Protein AF-A0A2C9KWP0-F1 (afdb_monomer_lite)

InterPro domains:
  IPR001156 Transferrin-like domain [PF00405] (3-80)
  IPR001156 Transferrin-like domain [PS51408] (1-96)

Structure (mmCIF, N/CA/C/O backbone):
data_AF-A0A2C9KWP0-F1
#
_entry.id   AF-A0A2C9KWP0-F1
#
loop_
_atom_site.group_PDB
_atom_site.id
_atom_site.type_symbol
_atom_site.label_atom_id
_atom_site.label_alt_id
_atom_site.label_comp_id
_atom_site.label_asym_id
_atom_site.label_entity_id
_atom_site.label_seq_id
_atom_site.pdbx_PDB_ins_code
_atom_site.Cartn_x
_atom_site.Cartn_y
_atom_site.Cartn_z
_atom_site.occupancy
_atom_site.B_iso_or_equiv
_atom_site.auth_seq_id
_atom_site.auth_comp_id
_atom_site.auth_asym_id
_atom_site.auth_atom_id
_atom_site.pdbx_PDB_model_num
ATOM 1 N N . MET A 1 1 ? 8.565 -6.484 3.759 1.00 54.53 1 MET A N 1
ATOM 2 C CA . MET A 1 1 ? 8.456 -6.547 5.239 1.00 54.53 1 MET A CA 1
ATOM 3 C C . MET A 1 1 ? 7.465 -5.528 5.817 1.00 54.53 1 MET A C 1
ATOM 5 O O . MET A 1 1 ? 6.828 -5.828 6.821 1.00 54.53 1 MET A O 1
ATOM 9 N N . LYS A 1 2 ? 7.307 -4.345 5.201 1.00 77.25 2 LYS A N 1
ATOM 10 C CA . LYS A 1 2 ? 6.485 -3.244 5.733 1.00 77.25 2 LYS A CA 1
ATOM 11 C C . LYS A 1 2 ? 4.968 -3.526 5.774 1.00 77.25 2 LYS A C 1
ATOM 13 O O . LYS A 1 2 ? 4.305 -3.024 6.674 1.00 77.25 2 LYS A O 1
ATOM 18 N N . CYS A 1 3 ? 4.422 -4.376 4.892 1.00 86.25 3 CYS A N 1
ATOM 19 C CA . CYS A 1 3 ? 2.985 -4.701 4.927 1.00 86.25 3 CYS A CA 1
ATOM 20 C C . CYS A 1 3 ? 2.569 -5.370 6.240 1.00 86.25 3 CYS A C 1
ATOM 22 O O . CYS A 1 3 ? 1.592 -4.961 6.854 1.00 86.25 3 CYS A O 1
ATOM 24 N N . ASN A 1 4 ? 3.343 -6.350 6.718 1.00 88.25 4 ASN A N 1
ATOM 25 C CA . ASN A 1 4 ? 3.010 -7.063 7.955 1.00 88.25 4 ASN A CA 1
ATOM 26 C C . ASN A 1 4 ? 2.976 -6.126 9.172 1.00 88.25 4 ASN A C 1
ATOM 28 O O . ASN A 1 4 ? 2.156 -6.311 10.068 1.00 88.25 4 ASN A O 1
ATOM 32 N N . GLN A 1 5 ? 3.847 -5.112 9.197 1.00 87.88 5 GLN A N 1
ATOM 33 C CA . GLN A 1 5 ? 3.851 -4.092 10.246 1.00 87.88 5 GLN A CA 1
ATOM 34 C C . GLN A 1 5 ? 2.607 -3.206 10.159 1.00 87.88 5 GLN A C 1
ATOM 36 O O . GLN A 1 5 ? 1.911 -3.044 11.158 1.00 87.88 5 GLN A O 1
ATOM 41 N N . LEU A 1 6 ? 2.289 -2.694 8.965 1.00 85.94 6 LEU A N 1
ATOM 42 C CA . LEU A 1 6 ? 1.092 -1.880 8.749 1.00 85.94 6 LEU A CA 1
ATOM 43 C C . LEU A 1 6 ? -0.189 -2.654 9.099 1.00 85.94 6 LEU A C 1
ATOM 45 O O . LEU A 1 6 ? -1.031 -2.135 9.825 1.00 85.94 6 LEU A O 1
ATOM 49 N N . LYS A 1 7 ? -0.296 -3.913 8.656 1.00 91.12 7 LYS A N 1
ATOM 50 C CA . LYS A 1 7 ? -1.390 -4.829 9.001 1.00 91.12 7 LYS A CA 1
ATOM 51 C C . LYS A 1 7 ? -1.572 -4.932 10.515 1.00 91.12 7 LYS A C 1
ATOM 53 O O . LYS A 1 7 ? -2.678 -4.733 11.004 1.00 91.12 7 LYS A O 1
ATOM 58 N N . ALA A 1 8 ? -0.500 -5.218 11.255 1.00 90.94 8 ALA A N 1
ATOM 59 C CA . ALA A 1 8 ? -0.580 -5.403 12.701 1.00 90.94 8 ALA A CA 1
ATOM 60 C C . ALA A 1 8 ? -1.041 -4.132 13.433 1.00 90.94 8 ALA A C 1
ATOM 62 O O . ALA A 1 8 ? -1.833 -4.215 14.368 1.00 90.94 8 ALA A O 1
ATOM 63 N N . GLU A 1 9 ? -0.567 -2.958 13.015 1.00 89.94 9 GLU A N 1
ATOM 64 C CA . GLU A 1 9 ? -0.968 -1.687 13.628 1.00 89.94 9 GLU A CA 1
ATOM 65 C C . GLU A 1 9 ? -2.411 -1.299 13.274 1.00 89.94 9 GLU A C 1
ATOM 67 O O . GLU A 1 9 ? -3.160 -0.867 14.151 1.00 89.94 9 GLU A O 1
ATOM 72 N N . LEU A 1 10 ? -2.840 -1.521 12.027 1.00 89.56 10 LEU A N 1
ATOM 73 C CA . LEU A 1 10 ? -4.225 -1.279 11.617 1.00 89.56 10 LEU A CA 1
ATOM 74 C C . LEU A 1 10 ? -5.203 -2.210 12.334 1.00 89.56 10 LEU A C 1
ATOM 76 O O . LEU A 1 10 ? -6.231 -1.741 12.816 1.00 89.56 10 LEU A O 1
ATOM 80 N N . GLN A 1 11 ? -4.871 -3.495 12.475 1.00 92.00 11 GLN A N 1
ATOM 81 C CA . GLN A 1 11 ? -5.703 -4.448 13.216 1.00 92.00 11 GLN A CA 1
ATOM 82 C C . GLN A 1 11 ? -5.880 -4.020 14.676 1.00 92.00 11 GLN A C 1
ATOM 84 O O . GLN A 1 11 ? -7.011 -3.911 15.146 1.00 92.00 11 GLN A O 1
ATOM 89 N N . LYS A 1 12 ? -4.790 -3.656 15.366 1.00 91.88 12 LYS A N 1
ATOM 90 C CA . LYS A 1 12 ? -4.869 -3.121 16.737 1.00 91.88 12 LYS A CA 1
ATOM 91 C C . LYS A 1 12 ? -5.746 -1.869 16.821 1.00 91.88 12 LYS A C 1
ATOM 93 O O . LYS A 1 12 ? -6.514 -1.722 17.770 1.00 91.88 12 LYS A O 1
ATOM 98 N N . ALA A 1 13 ? -5.635 -0.958 15.853 1.00 90.81 13 ALA A N 1
ATOM 99 C CA . ALA A 1 13 ? -6.426 0.270 15.830 1.00 90.81 13 ALA A CA 1
ATOM 100 C C . ALA A 1 13 ? -7.922 -0.005 15.609 1.00 90.81 13 ALA A C 1
ATOM 102 O O . ALA A 1 13 ? -8.761 0.621 16.261 1.00 90.81 13 ALA A O 1
ATOM 103 N N . VAL A 1 14 ? -8.254 -0.944 14.717 1.00 93.06 14 VAL A N 1
ATOM 104 C CA . VAL A 1 14 ? -9.634 -1.374 14.446 1.00 93.06 14 VAL A CA 1
ATOM 105 C C . VAL A 1 14 ? -10.246 -2.041 15.677 1.00 93.06 14 VAL A C 1
ATOM 107 O O . VAL A 1 14 ? -11.365 -1.706 16.059 1.00 93.06 14 VAL A O 1
ATOM 110 N N . GLU A 1 15 ? -9.504 -2.921 16.351 1.00 91.31 15 GLU A N 1
ATOM 111 C CA . GLU A 1 15 ? -9.961 -3.594 17.574 1.00 91.31 15 GLU A CA 1
ATOM 112 C C . GLU A 1 15 ? -10.191 -2.615 18.734 1.00 91.31 15 GLU A C 1
ATOM 114 O O . GLU A 1 15 ? -11.132 -2.771 19.513 1.00 91.31 15 GLU A O 1
ATOM 119 N N . ALA A 1 16 ? -9.354 -1.581 18.848 1.00 93.94 16 ALA A N 1
ATOM 120 C CA . ALA A 1 16 ? -9.441 -0.599 19.925 1.00 93.94 16 ALA A CA 1
ATOM 121 C C . ALA A 1 16 ? -10.531 0.469 19.711 1.00 93.94 16 ALA A C 1
ATOM 123 O O . ALA A 1 16 ? -10.918 1.142 20.670 1.00 93.94 16 ALA A O 1
ATOM 124 N N . ASN A 1 17 ? -11.020 0.662 18.480 1.00 94.75 17 ASN A N 1
ATOM 125 C CA . ASN A 1 17 ? -11.958 1.731 18.143 1.00 94.75 17 ASN A CA 1
ATOM 126 C C . ASN A 1 17 ? -13.155 1.213 17.336 1.00 94.75 17 ASN A C 1
ATOM 128 O O . ASN A 1 17 ? -13.077 0.990 16.129 1.00 94.75 17 ASN A O 1
ATOM 132 N N . THR A 1 18 ? -14.317 1.146 17.988 1.00 91.81 18 THR A N 1
ATOM 133 C CA . THR A 1 18 ? -15.573 0.684 17.378 1.00 91.81 18 THR A CA 1
ATOM 134 C C . THR A 1 18 ? -16.048 1.540 16.206 1.00 91.81 18 THR A C 1
ATOM 136 O O . THR A 1 18 ? -16.733 1.023 15.332 1.00 91.81 18 THR A O 1
ATOM 139 N N . THR A 1 19 ? -15.679 2.823 16.148 1.00 94.56 19 THR A N 1
ATOM 140 C CA . THR A 1 19 ? -15.993 3.690 14.997 1.00 94.56 19 THR A CA 1
ATOM 141 C C . THR A 1 19 ? -15.107 3.349 13.807 1.00 94.56 19 THR A C 1
ATOM 143 O O . THR A 1 19 ? -15.531 3.450 12.665 1.00 94.56 19 THR A O 1
ATOM 146 N N . LEU A 1 20 ? -13.869 2.927 14.058 1.00 91.75 20 LEU A N 1
ATOM 147 C CA . LEU A 1 20 ? -12.969 2.513 12.990 1.00 91.75 20 LEU A CA 1
ATOM 148 C C . LEU A 1 20 ? -13.392 1.157 12.413 1.00 91.75 20 LEU A C 1
ATOM 150 O O . LEU A 1 20 ? -13.360 0.975 11.201 1.00 91.75 20 LEU A O 1
ATOM 154 N N . ALA A 1 21 ? -13.886 0.257 13.266 1.00 90.44 21 ALA A N 1
ATOM 155 C CA . ALA A 1 21 ? -14.430 -1.037 12.863 1.00 90.44 21 ALA A CA 1
ATOM 156 C C . ALA A 1 21 ? -15.674 -0.956 11.957 1.00 90.44 21 ALA A C 1
ATOM 158 O O . ALA A 1 21 ? -16.004 -1.941 11.304 1.00 90.44 21 ALA A O 1
ATOM 159 N N . THR A 1 22 ? -16.374 0.185 11.894 1.00 92.69 22 THR A N 1
ATOM 160 C CA . THR A 1 22 ? -17.488 0.373 10.945 1.00 92.69 22 THR A CA 1
ATOM 161 C C . THR A 1 22 ? -17.050 0.921 9.587 1.00 92.69 22 THR A C 1
ATOM 163 O O . THR A 1 22 ? -17.850 0.903 8.654 1.00 92.69 22 THR A O 1
ATOM 166 N N . VAL A 1 23 ? -15.813 1.413 9.466 1.00 91.56 23 VAL A N 1
ATOM 167 C CA . VAL A 1 23 ? -15.299 2.079 8.255 1.00 91.56 23 VAL A CA 1
ATOM 168 C C . VAL A 1 23 ? -14.191 1.270 7.582 1.00 91.56 23 VAL A C 1
ATOM 170 O O . VAL A 1 23 ? -14.050 1.332 6.364 1.00 91.56 23 VAL A O 1
ATOM 173 N N . LEU A 1 24 ? -13.411 0.512 8.354 1.00 89.56 24 LEU A N 1
ATOM 174 C CA . LEU A 1 24 ? -12.311 -0.308 7.855 1.00 89.56 24 LEU A CA 1
ATOM 175 C C . LEU A 1 24 ? -12.654 -1.803 7.871 1.00 89.56 24 LEU A C 1
ATOM 177 O O . LEU A 1 24 ? -13.430 -2.248 8.721 1.00 89.56 24 LEU A O 1
ATOM 181 N N . PRO A 1 25 ? -12.052 -2.597 6.967 1.00 86.31 25 PRO A N 1
ATOM 182 C CA . PRO A 1 25 ? -12.175 -4.045 7.009 1.00 86.31 25 PRO A CA 1
ATOM 183 C C . PRO A 1 25 ? -11.561 -4.614 8.295 1.00 86.31 25 PRO A C 1
ATOM 185 O O . PRO A 1 25 ? -10.577 -4.103 8.829 1.00 86.31 25 PRO A O 1
ATOM 188 N N . ALA A 1 26 ? -12.157 -5.699 8.791 1.00 82.06 26 ALA A N 1
ATOM 189 C CA . ALA A 1 26 ? -11.683 -6.386 9.991 1.00 82.06 26 ALA A CA 1
ATOM 190 C C . ALA A 1 26 ? -10.464 -7.289 9.722 1.00 82.06 26 ALA A C 1
ATOM 192 O O . ALA A 1 26 ? -9.692 -7.572 10.636 1.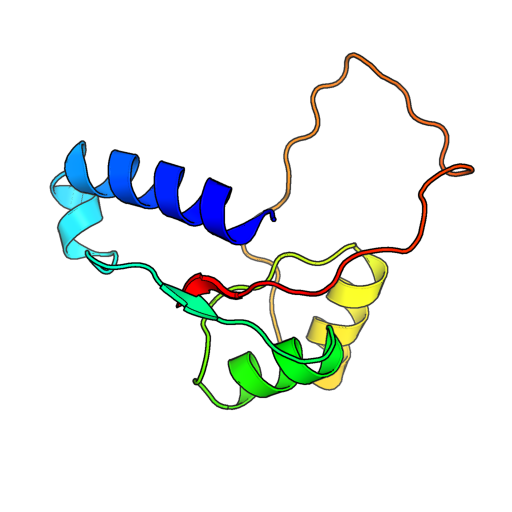00 82.06 26 ALA A O 1
ATOM 193 N N . ASP A 1 27 ? -10.287 -7.743 8.478 1.00 85.75 27 ASP A N 1
ATOM 194 C CA . ASP A 1 27 ? -9.183 -8.613 8.079 1.00 85.75 27 ASP A CA 1
ATOM 195 C C . ASP A 1 27 ? -8.384 -7.972 6.950 1.00 85.75 27 ASP A C 1
ATOM 197 O O . ASP A 1 27 ? -8.827 -7.940 5.807 1.00 85.75 27 ASP A O 1
ATOM 201 N N . PHE A 1 28 ? -7.203 -7.468 7.297 1.00 90.25 28 PHE A N 1
ATOM 202 C CA . PHE A 1 28 ? -6.242 -6.965 6.329 1.00 90.25 28 PHE A CA 1
ATOM 203 C C . PHE A 1 28 ? -5.335 -8.097 5.855 1.00 90.25 28 PHE A C 1
ATOM 205 O O . PHE A 1 28 ? -4.858 -8.894 6.666 1.00 90.25 28 PHE A O 1
ATOM 212 N N . GLN A 1 29 ? -5.008 -8.159 4.572 1.00 91.44 29 GLN A N 1
ATOM 213 C CA . GLN A 1 29 ? -4.181 -9.211 3.986 1.00 91.44 29 GLN A CA 1
ATOM 214 C C . GLN A 1 29 ? -2.951 -8.628 3.307 1.00 91.44 29 GLN A C 1
ATOM 216 O O . GLN A 1 29 ? -3.011 -7.575 2.686 1.00 91.44 29 GLN A O 1
ATOM 221 N N . CYS A 1 30 ? -1.821 -9.329 3.433 1.00 91.94 30 CYS A N 1
ATOM 222 C CA . CYS A 1 30 ? -0.611 -8.959 2.716 1.00 91.94 30 CYS A CA 1
ATOM 223 C C . CYS A 1 30 ? -0.514 -9.743 1.413 1.00 91.94 30 CYS A C 1
ATOM 225 O O . CYS A 1 30 ? -0.377 -10.966 1.444 1.00 91.94 30 CYS A O 1
ATOM 227 N N . ILE A 1 31 ? -0.556 -9.035 0.288 1.00 91.44 31 ILE A N 1
ATOM 228 C CA . ILE A 1 31 ? -0.409 -9.606 -1.052 1.00 91.44 31 ILE A CA 1
ATOM 229 C C . ILE A 1 31 ? 1.033 -9.390 -1.522 1.00 91.44 31 ILE A C 1
ATOM 231 O O . ILE A 1 31 ? 1.646 -8.354 -1.252 1.00 91.44 31 ILE A O 1
ATOM 235 N N . VAL A 1 32 ? 1.590 -10.401 -2.184 1.00 89.19 32 VAL A N 1
ATOM 236 C CA . VAL A 1 32 ? 2.950 -10.395 -2.735 1.00 89.19 32 VAL A CA 1
ATOM 237 C C . VAL A 1 32 ? 2.849 -10.453 -4.253 1.00 89.19 32 VAL A C 1
ATOM 239 O O . VAL A 1 32 ? 2.050 -11.225 -4.779 1.00 89.19 32 VAL A O 1
ATOM 242 N N . ALA A 1 33 ? 3.672 -9.661 -4.931 1.00 89.25 33 ALA A N 1
ATOM 243 C CA . ALA A 1 33 ? 3.887 -9.746 -6.369 1.00 89.25 33 ALA A CA 1
ATOM 244 C C . ALA A 1 33 ? 5.389 -9.843 -6.663 1.00 89.25 33 ALA A C 1
ATOM 246 O O . ALA A 1 33 ? 6.216 -9.654 -5.766 1.00 89.25 33 ALA A O 1
ATOM 247 N N . ASP A 1 34 ? 5.726 -10.127 -7.917 1.00 88.88 34 ASP A N 1
ATOM 248 C CA . ASP A 1 34 ? 7.112 -10.356 -8.336 1.00 88.88 34 ASP A CA 1
ATOM 249 C C . ASP A 1 34 ? 7.975 -9.089 -8.223 1.00 88.88 34 ASP A C 1
ATOM 251 O O . ASP A 1 34 ? 9.152 -9.152 -7.865 1.00 88.88 34 ASP A O 1
ATOM 255 N N . ASP A 1 35 ? 7.378 -7.922 -8.467 1.00 88.56 35 ASP A N 1
ATOM 256 C CA . ASP A 1 35 ? 8.044 -6.626 -8.409 1.00 88.56 35 ASP A CA 1
ATOM 257 C C . ASP A 1 35 ? 7.058 -5.483 -8.091 1.00 88.56 35 ASP A C 1
ATOM 259 O O . ASP A 1 35 ? 5.856 -5.687 -7.893 1.00 88.56 35 ASP A O 1
ATOM 263 N N . VAL A 1 36 ? 7.579 -4.256 -7.998 1.00 90.44 36 VAL A N 1
ATOM 264 C CA . VAL A 1 36 ? 6.778 -3.071 -7.659 1.00 90.44 36 VAL A CA 1
ATOM 265 C C . VAL A 1 36 ? 5.762 -2.726 -8.745 1.00 90.44 36 VAL A C 1
ATOM 267 O O . VAL A 1 36 ? 4.638 -2.380 -8.403 1.00 90.44 36 VAL A O 1
ATOM 270 N N . PHE A 1 37 ? 6.114 -2.820 -10.027 1.00 93.12 37 PHE A N 1
ATOM 271 C CA . PHE A 1 37 ? 5.195 -2.529 -11.128 1.00 93.12 37 PHE A CA 1
ATOM 272 C C . PHE A 1 37 ? 4.058 -3.546 -11.162 1.00 93.12 37 PHE A C 1
ATOM 274 O O . PHE A 1 37 ? 2.899 -3.148 -11.232 1.00 93.12 37 PHE A O 1
ATOM 281 N N . SER A 1 38 ? 4.375 -4.826 -10.955 1.00 94.00 38 SER A N 1
ATOM 282 C CA . SER A 1 38 ? 3.364 -5.868 -10.755 1.00 94.00 38 SER A CA 1
ATOM 283 C C . SER A 1 38 ? 2.429 -5.535 -9.582 1.00 94.00 38 SER A C 1
ATOM 285 O O . SER A 1 38 ? 1.221 -5.744 -9.660 1.00 94.00 38 SER A O 1
ATOM 287 N N . CYS A 1 39 ? 2.942 -4.944 -8.496 1.00 93.00 39 CYS A N 1
ATOM 288 C CA . CYS A 1 39 ? 2.081 -4.477 -7.410 1.00 93.00 39 CYS A CA 1
ATOM 289 C C . CYS A 1 39 ? 1.181 -3.292 -7.805 1.00 93.00 39 CYS A C 1
ATOM 291 O O . CYS A 1 39 ? 0.053 -3.206 -7.319 1.00 93.00 39 CYS A O 1
ATOM 293 N N . LEU A 1 40 ? 1.661 -2.377 -8.656 1.00 94.38 40 LEU A N 1
ATOM 294 C CA . LEU A 1 40 ? 0.851 -1.263 -9.158 1.00 94.38 40 LEU A CA 1
ATOM 295 C C . LEU A 1 40 ? -0.311 -1.777 -10.018 1.00 94.38 40 LEU A C 1
ATOM 297 O O . LEU A 1 40 ? -1.447 -1.347 -9.836 1.00 94.38 40 LEU A O 1
ATOM 301 N N . GLU A 1 41 ? -0.045 -2.748 -10.892 1.00 95.00 41 GLU A N 1
ATOM 302 C CA . GLU A 1 41 ? -1.069 -3.401 -11.717 1.00 95.00 41 GLU A CA 1
ATOM 303 C C . GLU A 1 41 ? -2.127 -4.122 -10.865 1.00 95.00 41 GLU A C 1
ATOM 305 O O . GLU A 1 41 ? -3.318 -4.093 -11.182 1.00 95.00 41 GLU A O 1
ATOM 310 N N . LEU A 1 42 ? -1.728 -4.740 -9.746 1.00 95.56 42 LEU A N 1
ATOM 311 C CA . LEU A 1 42 ? -2.676 -5.361 -8.815 1.00 95.56 42 LEU A CA 1
ATOM 312 C C . LEU A 1 42 ? -3.613 -4.340 -8.161 1.00 95.56 42 LEU A C 1
ATOM 314 O O . LEU A 1 42 ? -4.787 -4.648 -7.981 1.00 95.56 42 LEU A O 1
ATOM 318 N N . ILE A 1 43 ? -3.140 -3.136 -7.831 1.00 95.12 43 ILE A N 1
ATOM 319 C CA . ILE A 1 43 ? -4.023 -2.079 -7.311 1.00 95.12 43 ILE A CA 1
ATOM 320 C C . ILE A 1 43 ? -4.930 -1.539 -8.416 1.00 95.12 43 ILE A C 1
ATOM 322 O O . ILE A 1 43 ? -6.128 -1.397 -8.206 1.00 95.12 43 ILE A O 1
ATOM 326 N N . GLU A 1 44 ? -4.389 -1.281 -9.608 1.00 95.06 44 GLU A N 1
ATOM 327 C CA . GLU A 1 44 ? -5.181 -0.787 -10.743 1.00 95.06 44 GLU A CA 1
ATOM 328 C C . GLU A 1 44 ? -6.293 -1.767 -11.157 1.00 95.06 44 GLU A C 1
ATOM 330 O O . GLU A 1 44 ? -7.340 -1.353 -11.650 1.00 95.06 44 GLU A O 1
ATOM 335 N N . SER A 1 45 ? -6.085 -3.067 -10.929 1.00 95.69 45 SER A N 1
ATOM 336 C CA . SER A 1 45 ? -7.062 -4.128 -11.198 1.00 95.69 45 SER A CA 1
ATOM 337 C C . SER A 1 45 ? -7.959 -4.494 -10.003 1.00 95.69 45 SER A C 1
ATOM 339 O O . SER A 1 45 ? -8.605 -5.543 -10.041 1.00 95.69 45 SER A O 1
ATOM 341 N N . ASP A 1 46 ? -8.006 -3.668 -8.949 1.00 94.25 46 ASP A N 1
ATOM 342 C CA . ASP A 1 46 ? -8.791 -3.891 -7.718 1.00 94.25 46 ASP A CA 1
ATOM 343 C C . ASP A 1 46 ? -8.470 -5.230 -7.009 1.00 94.25 46 ASP A C 1
ATOM 345 O O . ASP A 1 46 ? -9.295 -5.849 -6.315 1.00 94.25 46 ASP A O 1
ATOM 349 N N . GLN A 1 47 ? -7.244 -5.726 -7.195 1.00 94.31 47 GLN A N 1
ATOM 350 C CA . GLN A 1 47 ? -6.739 -6.931 -6.542 1.00 94.31 47 GLN A CA 1
ATOM 351 C C . GLN A 1 47 ? -5.988 -6.637 -5.239 1.00 94.31 47 GLN A C 1
ATOM 353 O O . GLN A 1 47 ? -5.820 -7.561 -4.440 1.00 94.31 47 GLN A O 1
ATOM 358 N N . ALA A 1 48 ? -5.600 -5.385 -4.998 1.00 94.00 48 ALA A N 1
ATOM 359 C CA . ALA A 1 48 ? -5.014 -4.878 -3.761 1.00 94.00 48 ALA A CA 1
ATOM 360 C C . ALA A 1 48 ? -5.394 -3.402 -3.542 1.00 94.00 48 ALA A C 1
ATOM 362 O O . ALA A 1 48 ? -5.756 -2.728 -4.498 1.00 94.00 48 ALA A O 1
ATOM 363 N N . ASP A 1 49 ? -5.262 -2.887 -2.316 1.00 91.88 49 ASP A N 1
ATOM 364 C CA . ASP A 1 49 ? -5.743 -1.540 -1.968 1.00 91.88 49 ASP A CA 1
ATOM 365 C C . ASP A 1 49 ? -4.616 -0.547 -1.667 1.00 91.88 49 ASP A C 1
ATOM 367 O O . ASP A 1 49 ? -4.713 0.632 -2.005 1.00 91.88 49 ASP A O 1
ATOM 371 N N . LEU A 1 50 ? -3.534 -0.995 -1.019 1.00 91.12 50 LEU A N 1
ATOM 372 C CA . LEU A 1 50 ? -2.448 -0.111 -0.588 1.00 91.12 50 LEU A CA 1
ATOM 373 C C . LEU A 1 50 ? -1.077 -0.684 -0.910 1.00 91.12 50 LEU A C 1
ATOM 375 O O . LEU A 1 50 ? -0.775 -1.829 -0.585 1.00 91.12 50 LEU A O 1
ATOM 379 N N . ILE A 1 51 ? -0.200 0.175 -1.420 1.00 91.44 51 ILE A N 1
ATOM 380 C CA . ILE A 1 51 ? 1.239 -0.057 -1.511 1.00 91.44 51 ILE A CA 1
ATOM 381 C C . ILE A 1 51 ? 1.985 1.087 -0.836 1.00 91.44 51 ILE A C 1
ATOM 383 O O . ILE A 1 51 ? 1.547 2.236 -0.845 1.00 91.44 51 ILE A O 1
ATOM 387 N N . ASN A 1 52 ? 3.145 0.771 -0.277 1.00 89.31 52 ASN A N 1
ATOM 388 C CA . ASN A 1 52 ? 4.098 1.770 0.163 1.00 89.31 52 ASN A CA 1
ATOM 389 C C . ASN A 1 52 ? 5.187 1.949 -0.902 1.00 89.31 52 ASN A C 1
ATOM 391 O O . ASN A 1 52 ? 5.791 0.961 -1.322 1.00 89.31 52 ASN A O 1
ATOM 395 N N . LEU A 1 53 ? 5.419 3.188 -1.332 1.00 89.81 53 LEU A N 1
ATOM 396 C CA . LEU A 1 53 ? 6.333 3.535 -2.420 1.00 89.81 53 LEU A CA 1
ATOM 397 C C . LEU A 1 53 ? 7.244 4.686 -2.008 1.00 89.81 53 LEU A C 1
ATOM 399 O O . LEU A 1 53 ? 6.796 5.652 -1.391 1.00 89.81 53 LEU A O 1
ATOM 403 N N . ASP A 1 54 ? 8.494 4.628 -2.459 1.00 88.50 54 ASP A N 1
ATOM 404 C CA . ASP A 1 54 ? 9.380 5.789 -2.438 1.00 88.50 54 ASP A CA 1
ATOM 405 C C . ASP A 1 54 ? 8.873 6.875 -3.399 1.00 88.50 54 ASP A C 1
ATOM 407 O O . ASP A 1 54 ? 8.130 6.609 -4.347 1.00 88.50 54 ASP A O 1
ATOM 411 N N . SER A 1 55 ? 9.314 8.116 -3.199 1.00 88.50 55 SER A N 1
ATOM 412 C CA . SER A 1 55 ? 8.797 9.288 -3.923 1.00 88.50 55 SER A CA 1
ATOM 413 C C . SER A 1 55 ? 8.890 9.182 -5.453 1.00 88.50 55 SER A C 1
ATOM 415 O O . SER A 1 55 ? 7.966 9.602 -6.151 1.00 88.50 55 SER A O 1
ATOM 417 N N . GLY A 1 56 ? 9.960 8.586 -5.991 1.00 90.69 56 GLY A N 1
ATOM 418 C CA . GLY A 1 56 ? 10.121 8.376 -7.435 1.00 90.69 56 GLY A CA 1
ATOM 419 C C . GLY A 1 56 ? 9.089 7.404 -8.017 1.00 90.69 56 GLY A C 1
ATOM 420 O O . GLY A 1 56 ? 8.477 7.685 -9.050 1.00 90.69 56 GLY A O 1
ATOM 421 N N . LEU A 1 57 ? 8.843 6.293 -7.319 1.00 92.38 57 LEU A N 1
ATOM 422 C CA . LEU A 1 57 ? 7.830 5.308 -7.703 1.00 92.38 57 LEU A CA 1
ATOM 423 C C . LEU A 1 57 ? 6.412 5.832 -7.452 1.00 92.38 57 LEU A C 1
ATOM 425 O O . LEU A 1 57 ? 5.525 5.574 -8.257 1.00 92.38 57 LEU A O 1
ATOM 429 N N . GLY A 1 58 ? 6.204 6.638 -6.407 1.00 92.19 58 GLY A N 1
ATOM 430 C CA . GLY A 1 58 ? 4.940 7.331 -6.159 1.00 92.19 58 GLY A CA 1
ATOM 431 C C . GLY A 1 58 ? 4.576 8.311 -7.279 1.00 92.19 58 GLY A C 1
ATOM 432 O O . GLY A 1 58 ? 3.431 8.341 -7.728 1.00 92.19 58 GLY A O 1
ATOM 433 N N . TYR A 1 59 ? 5.553 9.064 -7.800 1.00 93.25 59 TYR A N 1
ATOM 434 C CA . TYR A 1 59 ? 5.347 9.908 -8.982 1.00 93.25 59 TYR A CA 1
ATOM 435 C C . TYR A 1 59 ? 4.956 9.077 -10.211 1.00 93.25 59 TYR A C 1
ATOM 437 O O . TYR A 1 59 ? 4.019 9.435 -10.926 1.00 93.25 59 TYR A O 1
ATOM 445 N N . PHE A 1 60 ? 5.650 7.961 -10.452 1.00 95.31 60 PHE A N 1
ATOM 446 C CA . PHE A 1 60 ? 5.320 7.054 -11.550 1.00 95.31 60 PHE A CA 1
ATOM 447 C C . PHE A 1 60 ? 3.903 6.481 -11.408 1.00 95.31 60 PHE A C 1
ATOM 449 O O . PHE A 1 60 ? 3.121 6.565 -12.354 1.00 95.31 60 PHE A O 1
ATOM 456 N N . ALA A 1 61 ? 3.545 5.988 -10.221 1.00 95.75 61 ALA A N 1
ATOM 457 C CA . ALA A 1 61 ? 2.228 5.440 -9.911 1.00 95.75 61 ALA A CA 1
ATOM 458 C C . ALA A 1 61 ? 1.105 6.456 -10.169 1.00 95.75 61 ALA A C 1
ATOM 460 O O . ALA A 1 61 ? 0.113 6.134 -10.821 1.00 95.75 61 ALA A O 1
ATOM 461 N N . GLY A 1 62 ? 1.285 7.713 -9.753 1.00 95.44 62 GLY A N 1
ATOM 462 C CA . GLY A 1 62 ? 0.312 8.768 -10.042 1.00 95.44 62 GLY A CA 1
ATOM 463 C C . GLY A 1 62 ? 0.222 9.136 -11.524 1.00 95.44 62 GLY A C 1
ATOM 464 O O . GLY A 1 62 ? -0.855 9.464 -12.013 1.00 95.44 62 GLY A O 1
ATOM 465 N N . ARG A 1 63 ? 1.335 9.065 -12.264 1.00 96.56 63 ARG A N 1
ATOM 466 C CA . ARG A 1 63 ? 1.381 9.416 -13.693 1.00 96.56 63 ARG A CA 1
ATOM 467 C C . ARG A 1 63 ? 0.858 8.326 -14.622 1.00 96.56 63 ARG A C 1
ATOM 469 O O . ARG A 1 63 ? 0.308 8.684 -15.659 1.00 96.56 63 ARG A O 1
ATOM 476 N N . GLN A 1 64 ? 1.093 7.055 -14.303 1.00 96.56 64 GLN A N 1
ATOM 477 C CA . GLN A 1 64 ? 0.782 5.924 -15.186 1.00 96.56 64 GLN A CA 1
ATOM 478 C C . GLN A 1 64 ? -0.443 5.129 -14.734 1.00 96.56 64 GLN A C 1
ATOM 480 O O . GLN A 1 64 ? -1.168 4.634 -15.585 1.00 96.56 64 GLN A O 1
ATOM 485 N N . HIS A 1 65 ? -0.710 5.070 -13.426 1.00 95.25 65 HIS A N 1
ATOM 486 C CA . HIS A 1 65 ? -1.792 4.262 -12.850 1.00 95.25 65 HIS A CA 1
ATOM 487 C C . HIS A 1 65 ? -2.856 5.110 -12.130 1.00 95.25 65 HIS A C 1
ATOM 489 O O . HIS A 1 65 ? -3.697 4.578 -11.414 1.00 95.25 65 HIS A O 1
ATOM 495 N N . ASN A 1 66 ? -2.815 6.444 -12.276 1.00 94.69 66 ASN A N 1
ATOM 496 C CA . ASN A 1 66 ? -3.735 7.400 -11.634 1.00 94.69 66 ASN A CA 1
ATOM 497 C C . ASN A 1 66 ? -3.876 7.230 -10.108 1.00 94.69 66 ASN A C 1
ATOM 499 O O . ASN A 1 66 ? -4.894 7.601 -9.521 1.00 94.69 66 ASN A O 1
ATOM 503 N N . MET A 1 67 ? -2.852 6.686 -9.451 1.00 95.19 67 MET A N 1
ATOM 504 C CA . MET A 1 67 ? -2.862 6.494 -8.004 1.00 95.19 67 MET A CA 1
ATOM 505 C C . MET A 1 67 ? -2.631 7.813 -7.267 1.00 95.19 67 MET A C 1
ATOM 507 O O . MET A 1 67 ? -1.936 8.708 -7.752 1.00 95.19 67 MET A O 1
ATOM 511 N N . MET A 1 68 ? -3.167 7.924 -6.051 1.00 93.56 68 MET A N 1
ATOM 512 C CA . MET A 1 68 ? -2.958 9.090 -5.194 1.00 93.56 68 MET A CA 1
ATOM 513 C C . MET A 1 68 ? -2.300 8.696 -3.868 1.00 93.56 68 MET A C 1
ATOM 515 O O . MET A 1 68 ? -2.740 7.737 -3.234 1.00 93.56 68 MET A O 1
ATOM 519 N N . PRO A 1 69 ? -1.280 9.440 -3.402 1.00 90.56 69 PRO A N 1
ATOM 520 C CA . PRO A 1 69 ? -0.716 9.221 -2.079 1.00 90.56 69 PRO A CA 1
ATOM 521 C C . PRO A 1 69 ? -1.718 9.660 -1.002 1.00 90.56 69 PRO A C 1
ATOM 523 O O . PRO A 1 69 ? -2.122 10.822 -0.963 1.00 90.56 69 PRO A O 1
ATOM 526 N N . ILE A 1 70 ? -2.100 8.740 -0.112 1.00 91.25 70 ILE A N 1
ATOM 527 C CA . ILE A 1 70 ? -3.034 9.015 0.999 1.00 91.25 70 ILE A CA 1
ATOM 528 C C . ILE A 1 70 ? -2.349 9.085 2.372 1.00 91.25 70 ILE A C 1
ATOM 530 O O . ILE A 1 70 ? -2.919 9.611 3.325 1.00 91.25 70 ILE A O 1
ATOM 534 N N . MET A 1 71 ? -1.130 8.553 2.483 1.00 88.12 71 MET A N 1
ATOM 535 C CA . MET A 1 71 ? -0.337 8.483 3.712 1.00 88.12 71 MET A CA 1
ATOM 536 C C . MET A 1 71 ? 1.153 8.629 3.381 1.00 88.12 71 MET A C 1
ATOM 538 O O . MET A 1 71 ? 1.575 8.325 2.267 1.00 88.12 71 MET A O 1
ATOM 542 N N . ALA A 1 72 ? 1.948 9.078 4.354 1.00 86.38 72 ALA A N 1
ATOM 543 C CA . ALA A 1 72 ? 3.400 9.191 4.242 1.00 86.38 72 ALA A CA 1
ATOM 544 C C . ALA A 1 72 ? 4.083 8.519 5.438 1.00 86.38 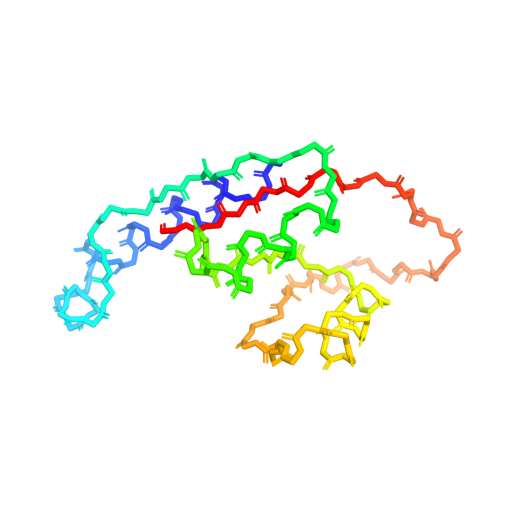72 ALA A C 1
ATOM 546 O O . ALA A 1 72 ? 3.578 8.579 6.563 1.00 86.38 72 ALA A O 1
ATOM 547 N N . GLU A 1 73 ? 5.243 7.902 5.204 1.00 82.88 73 GLU A N 1
ATOM 548 C CA . GLU A 1 73 ? 6.070 7.373 6.286 1.00 82.88 73 GLU A CA 1
ATOM 549 C C . GLU A 1 73 ? 6.581 8.521 7.162 1.00 82.88 73 GLU A C 1
ATOM 551 O O . GLU A 1 73 ? 7.138 9.508 6.676 1.00 82.88 73 GLU A O 1
ATOM 556 N N . LYS A 1 74 ? 6.408 8.390 8.477 1.00 81.75 74 LYS A N 1
ATOM 557 C CA . LYS A 1 74 ? 7.023 9.299 9.439 1.00 81.75 74 LYS A CA 1
ATOM 558 C C . LYS A 1 74 ? 8.376 8.731 9.856 1.00 81.75 74 LYS A C 1
ATOM 560 O O . LYS A 1 74 ? 8.430 7.806 10.662 1.00 81.75 74 LYS A O 1
ATOM 565 N N . TYR A 1 75 ? 9.453 9.308 9.338 1.00 79.06 75 TYR A N 1
ATOM 566 C CA . TYR A 1 75 ? 10.807 9.022 9.810 1.00 79.06 75 TYR A CA 1
ATOM 567 C C . TYR A 1 75 ? 11.105 9.834 11.075 1.00 79.06 75 TYR A C 1
ATOM 569 O O . TYR A 1 75 ? 10.749 11.011 11.161 1.00 79.06 75 TYR A O 1
ATOM 577 N N . ASP A 1 76 ? 11.733 9.211 12.072 1.00 78.31 76 ASP A N 1
ATOM 578 C CA . ASP A 1 76 ? 12.132 9.914 13.291 1.00 78.31 76 ASP A CA 1
ATOM 579 C C . ASP A 1 76 ? 13.363 10.796 13.015 1.00 78.31 76 ASP A C 1
ATOM 581 O O . ASP A 1 76 ? 14.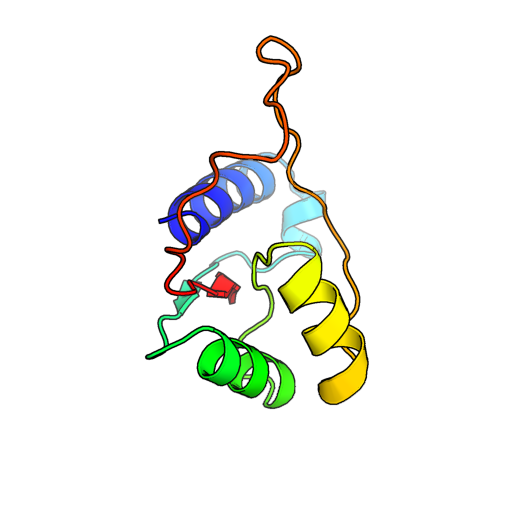325 10.373 12.372 1.00 78.31 76 ASP A O 1
ATOM 585 N N . THR A 1 77 ? 13.345 12.045 13.481 1.00 57.97 77 THR A N 1
ATOM 586 C CA . THR A 1 77 ? 14.280 13.107 13.051 1.00 57.97 77 THR A CA 1
ATOM 587 C C . THR A 1 77 ? 15.692 13.000 13.642 1.00 57.97 77 THR A C 1
ATOM 589 O O . THR A 1 77 ? 16.495 13.918 13.491 1.00 57.97 77 THR A O 1
ATOM 592 N N . ALA A 1 78 ? 16.028 11.900 14.320 1.00 55.25 78 ALA A N 1
ATOM 593 C CA . ALA A 1 78 ? 17.324 11.719 14.982 1.00 55.25 78 ALA A CA 1
ATOM 594 C C . ALA A 1 78 ? 18.477 11.349 14.028 1.00 55.25 78 ALA A C 1
ATOM 596 O O . ALA A 1 78 ? 19.620 11.225 14.460 1.00 55.25 78 ALA A O 1
ATOM 597 N N . SER A 1 79 ? 18.207 11.202 12.732 1.00 48.59 79 SER A N 1
ATOM 5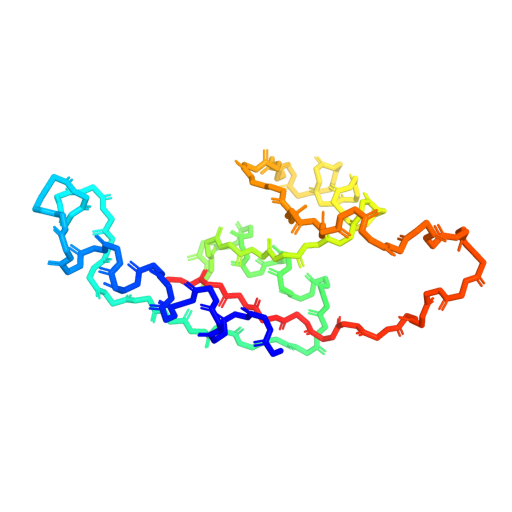98 C CA . SER A 1 79 ? 19.246 10.987 11.727 1.00 48.59 79 SER A CA 1
ATOM 599 C C . SER A 1 79 ? 18.954 11.840 10.499 1.00 48.59 79 SER A C 1
ATOM 601 O O . SER A 1 79 ? 18.101 11.525 9.675 1.00 48.59 79 SER A O 1
ATOM 603 N N . GLN A 1 80 ? 19.662 12.966 10.406 1.00 49.19 80 GLN A N 1
ATOM 604 C CA . GLN A 1 80 ? 19.867 13.679 9.150 1.00 49.19 80 GLN A CA 1
ATOM 605 C C . GLN A 1 80 ? 20.602 12.727 8.199 1.00 49.19 80 GLN A C 1
ATOM 607 O O . GLN A 1 80 ? 21.829 12.694 8.166 1.00 49.19 80 GLN A O 1
ATOM 612 N N . PHE A 1 81 ? 19.856 11.900 7.473 1.00 49.06 81 PHE A N 1
ATOM 613 C CA . PHE A 1 81 ? 20.397 11.148 6.354 1.00 49.06 81 PHE A CA 1
ATOM 614 C C . PHE A 1 81 ? 20.537 12.106 5.167 1.00 49.06 81 PHE A C 1
ATOM 616 O O . PHE A 1 81 ? 19.549 12.613 4.635 1.00 49.06 81 PHE A O 1
ATOM 623 N N . HIS A 1 82 ? 21.785 12.388 4.793 1.00 47.03 82 HIS A N 1
ATOM 624 C CA . HIS A 1 82 ? 22.129 12.951 3.492 1.00 47.03 82 HIS A CA 1
ATOM 625 C C . HIS A 1 82 ? 21.731 11.950 2.393 1.00 47.03 82 HIS A C 1
ATOM 627 O O . HIS A 1 82 ? 21.867 10.742 2.569 1.00 47.03 82 HIS A O 1
ATOM 633 N N . CYS A 1 83 ? 21.218 12.451 1.269 1.00 49.62 83 CYS A N 1
ATOM 634 C CA . CYS A 1 83 ? 20.561 11.672 0.212 1.00 49.62 83 CYS A CA 1
ATOM 635 C C . CYS A 1 83 ? 21.465 10.712 -0.600 1.00 49.62 83 CYS A C 1
ATOM 637 O O . CYS A 1 83 ? 21.047 10.279 -1.671 1.00 49.62 83 CYS A O 1
ATOM 639 N N . GLU A 1 84 ? 22.680 10.388 -0.158 1.00 45.50 84 GLU A N 1
ATOM 640 C CA . GLU A 1 84 ? 23.663 9.649 -0.969 1.00 45.50 84 GLU A CA 1
ATOM 641 C C . GLU A 1 84 ? 23.698 8.125 -0.738 1.00 45.50 84 GLU A C 1
ATOM 643 O O . GLU A 1 84 ? 24.263 7.426 -1.572 1.00 45.50 84 GLU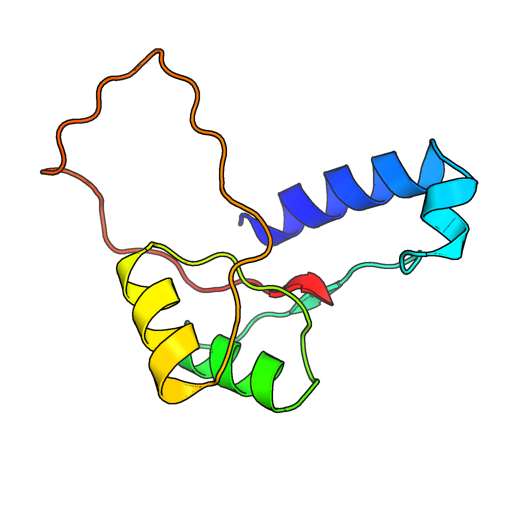 A O 1
ATOM 648 N N . ASP A 1 85 ? 23.028 7.580 0.289 1.00 50.03 85 ASP A N 1
ATOM 649 C CA . ASP A 1 85 ? 23.265 6.183 0.718 1.00 50.03 85 ASP A CA 1
ATOM 650 C C . ASP A 1 85 ? 22.025 5.261 0.821 1.00 50.03 85 ASP A C 1
ATOM 652 O O . ASP A 1 85 ? 22.060 4.271 1.551 1.00 50.03 85 ASP A O 1
ATOM 656 N N . ALA A 1 86 ? 20.914 5.515 0.119 1.00 49.47 86 ALA A N 1
ATOM 657 C CA . ALA A 1 86 ? 19.770 4.586 0.165 1.00 49.47 86 ALA A CA 1
ATOM 658 C C . ALA A 1 86 ? 19.960 3.392 -0.805 1.00 49.47 86 ALA A C 1
ATOM 660 O O . ALA A 1 86 ? 19.985 3.606 -2.021 1.00 49.47 86 ALA A O 1
ATOM 661 N N . PRO A 1 87 ? 20.056 2.132 -0.324 1.00 44.75 87 PRO A N 1
ATOM 662 C CA . PRO A 1 87 ? 20.081 0.969 -1.200 1.00 44.75 87 PRO A CA 1
ATOM 663 C C . PRO A 1 87 ? 18.698 0.747 -1.821 1.00 44.75 87 PRO A C 1
ATOM 665 O O . PRO A 1 87 ? 17.684 0.692 -1.124 1.00 44.75 87 PRO A O 1
ATOM 668 N N . LEU A 1 88 ? 18.680 0.593 -3.144 1.00 45.50 88 LEU A N 1
ATOM 669 C CA . LEU A 1 88 ? 17.521 0.203 -3.943 1.00 45.50 88 LEU A CA 1
ATOM 670 C C . LEU A 1 88 ? 17.173 -1.270 -3.687 1.00 45.50 88 LEU A C 1
ATOM 672 O O . LEU A 1 88 ? 17.525 -2.126 -4.489 1.00 45.50 88 LEU A O 1
ATOM 676 N N . GLU A 1 89 ? 16.477 -1.579 -2.596 1.00 40.19 89 GLU A N 1
ATOM 677 C CA . GLU A 1 89 ? 15.788 -2.866 -2.460 1.00 40.19 89 GLU A CA 1
ATOM 678 C C . GLU A 1 89 ? 14.444 -2.710 -1.751 1.00 40.19 89 GLU A C 1
ATOM 680 O O . GLU A 1 89 ? 14.368 -2.697 -0.524 1.00 40.19 89 GLU A O 1
ATOM 685 N N . PHE A 1 90 ? 13.359 -2.686 -2.530 1.00 42.88 90 PHE A N 1
ATOM 686 C CA . PHE A 1 90 ? 12.024 -2.962 -2.007 1.00 42.88 90 PHE A CA 1
ATOM 687 C C . PHE A 1 90 ? 11.229 -3.827 -2.990 1.00 42.88 90 PHE A C 1
ATOM 689 O O . PHE A 1 90 ? 10.670 -3.345 -3.969 1.00 42.88 90 PHE A O 1
ATOM 696 N N . CYS A 1 91 ? 11.151 -5.126 -2.694 1.00 31.86 91 CYS A N 1
ATOM 697 C CA . CYS A 1 91 ? 10.071 -5.982 -3.179 1.00 31.86 91 CYS A CA 1
ATOM 698 C C . CYS A 1 91 ? 8.769 -5.543 -2.481 1.00 31.86 91 CYS A C 1
ATOM 700 O O . CYS A 1 91 ? 8.718 -5.448 -1.245 1.00 31.86 91 CYS A O 1
ATOM 702 N N . GLY A 1 92 ? 7.751 -5.200 -3.271 1.00 46.66 92 GLY A N 1
ATOM 703 C CA . GLY A 1 92 ? 6.496 -4.637 -2.782 1.00 46.66 92 GLY A CA 1
ATOM 704 C C . GLY A 1 92 ? 5.664 -5.671 -2.027 1.00 46.66 92 GLY A C 1
ATOM 705 O O . GLY A 1 92 ? 5.507 -6.808 -2.458 1.00 46.66 92 GLY A O 1
ATOM 706 N N . GLN A 1 93 ? 5.123 -5.278 -0.877 1.00 56.78 93 GLN A N 1
ATOM 707 C CA . GLN A 1 93 ? 4.039 -6.006 -0.225 1.00 56.78 93 GLN A CA 1
ATOM 708 C C . GLN A 1 93 ? 2.859 -5.054 -0.099 1.00 56.78 93 GLN A C 1
ATOM 710 O O . GLN A 1 93 ? 3.034 -3.908 0.321 1.00 56.78 93 GLN A O 1
ATOM 715 N N . LEU A 1 94 ? 1.687 -5.552 -0.460 1.00 58.59 94 LEU A N 1
ATOM 716 C CA . LEU A 1 94 ? 0.449 -4.803 -0.602 1.00 58.59 94 LEU A CA 1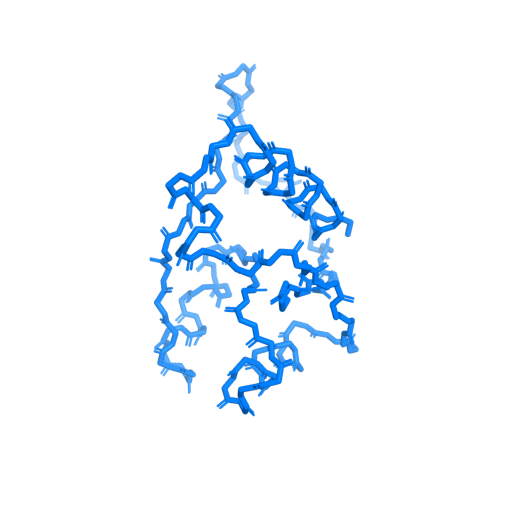
ATOM 717 C C . LEU A 1 94 ? -0.502 -5.107 0.546 1.00 58.59 94 LEU A C 1
ATOM 719 O O . LEU A 1 94 ? -0.537 -6.251 0.985 1.00 58.59 94 LEU A O 1
ATOM 723 N N . LEU A 1 95 ? -1.300 -4.136 0.978 1.00 66.62 95 LEU A N 1
ATOM 724 C CA . LEU A 1 95 ? -2.446 -4.387 1.848 1.00 66.62 95 LEU A CA 1
ATOM 725 C C . LEU A 1 95 ? -3.713 -4.545 1.000 1.00 66.62 95 LEU A C 1
ATOM 727 O O . LEU A 1 95 ? -3.939 -3.744 0.092 1.00 66.62 95 LEU A O 1
ATOM 731 N N . ARG A 1 96 ? -4.522 -5.546 1.330 1.00 74.44 96 ARG A N 1
ATOM 732 C CA . ARG A 1 96 ? -5.942 -5.663 0.985 1.00 74.44 96 ARG A CA 1
ATOM 733 C C . ARG A 1 96 ? -6.774 -5.727 2.264 1.00 74.44 96 ARG A C 1
ATOM 735 O O . ARG A 1 96 ? -6.153 -6.026 3.310 1.00 74.44 96 ARG A O 1
#

Radius of gyration: 14.84 Å; chains: 1; bounding box: 41×24×35 Å

Organism: Biomphalaria glabrata (NCBI:txid6526)

pLDDT: mean 82.05, std 17.5, range [31.86, 96.56]

Foldseek 3Di:
DVQVVVQVVLLVVCVVDVVSVVVDPNHKDKDFDPADVRVLVCCLVVNFPDKDDDPVVQVVSCVPSVDDDPDDDDDDPPDPDDPPDDDPDDRIITID

Secondary structure (DSSP, 8-state):
-HHHHHHHHHHHHHHH-TTTTTTS-S---EEE-SSHHHHHHHHHTTS-SEE---HHHHHHHHHHS-----------TT----TT--------EEE-

Sequence (96 aa):
MKCNQLKAELQKAVEANTTLATVLPADFQCIVADDVFSCLELIESDQADLINLDSGLGYFAGRQHNMMPIMAEKYDTASQFHCEDAPLEFCGQLLR